Protein AF-A0A9D4QZI3-F1 (afdb_monomer)

Organism: Dreissena polymorpha (NCBI:txid45954)

Solvent-accessible surface area (backbone atoms only — not comparable to full-atom values): 10904 Å² total; per-residue (Å²): 125,71,76,65,59,60,60,56,63,58,60,79,73,51,54,74,69,58,50,53,52,51,54,58,55,54,61,66,62,68,76,76,74,80,87,72,91,72,80,87,65,91,73,74,74,70,73,82,73,73,69,79,79,72,73,67,69,56,73,71,65,58,46,63,62,65,71,62,73,46,74,68,56,55,48,51,50,48,73,78,26,96,41,71,40,51,30,47,46,54,50,48,51,69,64,43,49,77,38,70,38,96,83,40,56,27,60,51,34,29,66,55,65,61,62,99,78,70,26,43,46,51,53,70,64,61,53,49,55,54,49,54,59,47,26,76,80,36,63,72,47,64,41,65,68,50,25,48,68,35,43,47,46,38,50,36,60,70,22,43,77,72,77,76,71,73,96,76,86,87,84,90,77,89,134

Foldseek 3Di:
DVVVVVVVVVVVPDDPVRVVVVVVVVVVVVVPDDDDPDDDDPPPPPPPPPPPPPVDPPVVVLVVLLPPCDPVNLVVLVVVAPDLLSSLLSVLCNSCVVCVDPVNVLLLEACDQDDPVRRDHDDPVSVVSSQVSSCVSPVVCVDPVNCVVRNRVSSRVSSHDDDPPPPPPDDDDDD

Structure (mmCIF, N/CA/C/O backbone):
data_AF-A0A9D4QZI3-F1
#
_entry.id   AF-A0A9D4QZI3-F1
#
loop_
_atom_site.group_PDB
_atom_site.id
_atom_site.type_symbol
_atom_site.label_atom_id
_atom_site.label_alt_id
_atom_site.label_comp_id
_atom_site.label_asym_id
_atom_site.label_entity_id
_atom_site.label_seq_id
_atom_site.pdbx_PDB_ins_code
_atom_site.Cartn_x
_atom_site.Cartn_y
_atom_site.Cartn_z
_atom_site.occupancy
_atom_site.B_iso_or_equiv
_atom_site.auth_seq_id
_atom_site.auth_comp_id
_atom_site.auth_asym_id
_atom_site.auth_atom_id
_atom_site.pdbx_PDB_model_num
ATOM 1 N N . MET A 1 1 ? 72.470 22.052 -19.000 1.00 56.59 1 MET A N 1
ATOM 2 C CA . MET A 1 1 ? 72.562 21.920 -17.528 1.00 56.59 1 MET A CA 1
ATOM 3 C C . MET A 1 1 ? 72.412 23.243 -16.762 1.00 56.59 1 MET A C 1
ATOM 5 O O . MET A 1 1 ? 72.241 23.176 -15.559 1.00 56.59 1 MET A O 1
ATOM 9 N N . ALA A 1 2 ? 72.367 24.418 -17.411 1.00 57.06 2 ALA A N 1
ATOM 10 C CA . ALA A 1 2 ? 72.168 25.702 -16.716 1.00 57.06 2 ALA A CA 1
ATOM 11 C C . ALA A 1 2 ? 70.717 25.966 -16.242 1.00 57.06 2 ALA A C 1
ATOM 13 O O . ALA A 1 2 ? 70.509 26.650 -15.251 1.00 57.06 2 ALA A O 1
ATOM 14 N N . LEU A 1 3 ? 69.711 25.362 -16.887 1.00 50.69 3 LEU A N 1
ATOM 15 C CA . LEU A 1 3 ? 68.293 25.662 -16.624 1.00 50.69 3 LEU A CA 1
ATOM 16 C C . LEU A 1 3 ? 67.735 25.018 -15.336 1.00 50.69 3 LEU A C 1
ATOM 18 O O . LEU A 1 3 ? 66.716 25.455 -14.815 1.00 50.69 3 LEU A O 1
ATOM 22 N N . MET A 1 4 ? 68.396 23.983 -14.798 1.00 50.41 4 MET A N 1
ATOM 23 C CA . MET A 1 4 ? 67.965 23.340 -13.545 1.00 50.41 4 MET A CA 1
ATOM 24 C C . MET A 1 4 ? 68.558 23.986 -12.289 1.00 50.41 4 MET A C 1
ATOM 26 O O . MET A 1 4 ? 67.952 23.887 -11.224 1.00 50.41 4 MET A O 1
ATOM 30 N N . GLN A 1 5 ? 69.698 24.676 -12.399 1.00 52.78 5 GLN A N 1
ATOM 31 C CA . GLN A 1 5 ? 70.287 25.407 -11.269 1.00 52.78 5 GLN A CA 1
ATOM 32 C C . GLN A 1 5 ? 69.527 26.703 -10.956 1.00 52.78 5 GLN A C 1
ATOM 34 O O . GLN A 1 5 ? 69.422 27.081 -9.793 1.00 52.78 5 GLN A O 1
ATOM 39 N N . GLU A 1 6 ? 68.914 27.332 -11.959 1.00 51.72 6 GLU A N 1
ATOM 40 C CA . GLU A 1 6 ? 68.150 28.576 -11.794 1.00 51.72 6 GLU A CA 1
ATOM 41 C C . GLU A 1 6 ? 66.820 28.361 -11.038 1.00 51.72 6 GLU A C 1
ATOM 43 O O . GLU A 1 6 ? 66.402 29.190 -10.232 1.00 51.72 6 GLU A O 1
ATOM 48 N N . ILE A 1 7 ? 66.197 27.186 -11.203 1.00 55.12 7 ILE A N 1
ATOM 49 C CA . ILE A 1 7 ? 64.943 26.810 -10.521 1.00 55.12 7 ILE A CA 1
ATOM 50 C C . ILE A 1 7 ? 65.172 26.475 -9.037 1.00 55.12 7 ILE A C 1
ATOM 52 O O . ILE A 1 7 ? 64.268 26.653 -8.218 1.00 55.12 7 ILE A O 1
ATOM 56 N N . ALA A 1 8 ? 66.363 25.996 -8.668 1.00 57.00 8 ALA A N 1
ATOM 57 C CA . ALA A 1 8 ? 66.697 25.701 -7.275 1.00 57.00 8 ALA A CA 1
ATOM 58 C C . ALA A 1 8 ? 66.837 26.989 -6.444 1.00 57.00 8 ALA A C 1
ATOM 60 O O . ALA A 1 8 ? 66.307 27.061 -5.340 1.00 57.00 8 ALA A O 1
ATOM 61 N N . SER A 1 9 ? 67.433 28.038 -7.021 1.00 57.56 9 SER A N 1
ATOM 62 C CA . SER A 1 9 ? 67.650 29.325 -6.344 1.00 57.56 9 SER A CA 1
ATOM 63 C C . SER A 1 9 ? 66.365 30.117 -6.061 1.00 57.56 9 SER A C 1
ATOM 65 O O . SER A 1 9 ? 66.351 30.945 -5.154 1.00 57.56 9 SER A O 1
ATOM 67 N N . LEU A 1 10 ? 65.286 29.888 -6.815 1.00 55.59 10 LEU A N 1
ATOM 68 C CA . LEU A 1 10 ? 63.994 30.559 -6.612 1.00 55.59 10 LEU A CA 1
ATOM 69 C C . LEU A 1 10 ? 63.180 29.964 -5.453 1.00 55.59 10 LEU A C 1
ATOM 71 O O . LEU A 1 10 ? 62.336 30.656 -4.894 1.00 55.59 10 LEU A O 1
ATOM 75 N N . LYS A 1 11 ? 63.439 28.706 -5.070 1.00 58.38 11 LYS A N 1
ATOM 76 C CA . LYS A 1 11 ? 62.709 28.007 -3.994 1.00 58.38 11 LYS A CA 1
ATOM 77 C C . LYS A 1 11 ? 63.149 28.445 -2.599 1.00 58.38 11 LYS A C 1
ATOM 79 O O . LYS A 1 11 ? 62.320 28.484 -1.696 1.00 58.38 11 LYS A O 1
ATOM 84 N N . ASP A 1 12 ? 64.409 28.843 -2.452 1.00 60.44 12 ASP A N 1
ATOM 85 C CA . ASP A 1 12 ? 64.964 29.303 -1.174 1.00 60.44 12 ASP A CA 1
ATOM 86 C C . ASP A 1 12 ? 64.545 30.739 -0.812 1.00 60.44 12 ASP A C 1
ATOM 88 O O . ASP A 1 12 ? 64.693 31.157 0.334 1.00 60.44 12 ASP A O 1
ATOM 92 N N . LEU A 1 13 ? 63.969 31.493 -1.760 1.00 59.50 13 LEU A N 1
ATOM 93 C CA . LEU A 1 13 ? 63.471 32.857 -1.536 1.00 59.50 13 LEU A CA 1
ATOM 94 C C . LEU A 1 13 ? 61.965 32.924 -1.211 1.00 59.50 13 LEU A C 1
ATOM 96 O O . LEU A 1 13 ? 61.413 34.011 -1.026 1.00 59.50 13 LEU A O 1
ATOM 100 N N . MET A 1 14 ? 61.273 31.782 -1.168 1.00 67.94 14 MET A N 1
ATOM 101 C CA . MET A 1 14 ? 59.823 31.721 -0.975 1.00 67.94 14 MET A CA 1
ATOM 102 C C . MET A 1 14 ? 59.466 31.586 0.510 1.00 67.94 14 MET A C 1
ATOM 104 O O . MET A 1 14 ? 59.915 30.676 1.200 1.00 67.94 14 MET A O 1
ATOM 108 N N . SER A 1 15 ? 58.599 32.474 1.006 1.00 65.12 15 SER A N 1
ATOM 109 C CA . SER A 1 15 ? 58.040 32.383 2.363 1.00 65.12 15 SER A CA 1
ATOM 110 C C . SER A 1 15 ? 57.309 31.044 2.577 1.00 65.12 15 SER A C 1
ATOM 112 O O . SER A 1 15 ? 56.657 30.557 1.644 1.00 65.12 15 SER A O 1
ATOM 114 N N . PRO A 1 16 ? 57.329 30.463 3.796 1.00 66.12 16 PRO A N 1
ATOM 115 C CA . PRO A 1 16 ? 56.666 29.190 4.098 1.00 66.12 16 PRO A CA 1
ATOM 116 C C . PRO A 1 16 ? 55.170 29.168 3.737 1.00 66.12 16 PRO A C 1
ATOM 118 O O . PRO A 1 16 ? 54.633 28.115 3.396 1.00 66.12 16 PRO A O 1
ATOM 121 N N . ILE A 1 17 ? 54.506 30.331 3.722 1.00 61.91 17 ILE A N 1
ATOM 122 C CA . ILE A 1 17 ? 53.107 30.471 3.284 1.00 61.91 17 ILE A CA 1
ATOM 123 C C . ILE A 1 17 ? 52.974 30.262 1.767 1.00 61.91 17 ILE A C 1
ATOM 125 O O . ILE A 1 17 ? 52.085 29.547 1.307 1.00 61.91 17 ILE A O 1
ATOM 129 N N . VAL A 1 18 ? 53.890 30.829 0.981 1.00 66.50 18 VAL A N 1
ATOM 130 C 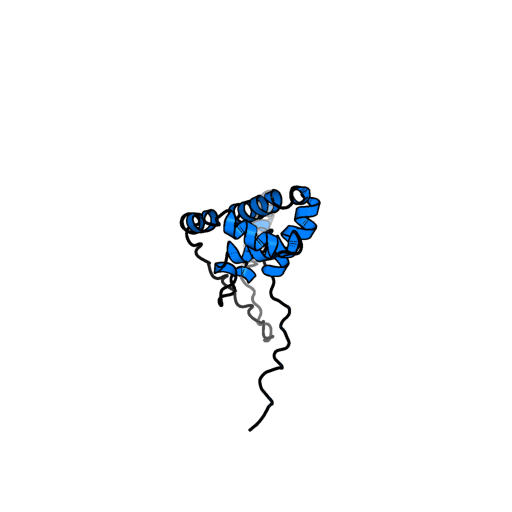CA . VAL A 1 18 ? 53.897 30.695 -0.483 1.00 66.50 18 VAL A CA 1
ATOM 131 C C . VAL A 1 18 ? 54.276 29.263 -0.888 1.00 66.50 18 VAL A C 1
ATOM 133 O O . VAL A 1 18 ? 53.721 28.721 -1.844 1.00 66.50 18 VAL A O 1
ATOM 136 N N . MET A 1 19 ? 55.135 28.598 -0.110 1.00 66.00 19 MET A N 1
ATOM 137 C CA . MET A 1 19 ? 55.508 27.200 -0.345 1.00 66.00 19 MET A CA 1
ATOM 138 C C . MET A 1 19 ? 54.359 26.215 -0.061 1.00 66.00 19 MET A C 1
ATOM 140 O O . MET A 1 19 ? 54.180 25.237 -0.790 1.00 66.00 19 MET A O 1
ATOM 144 N N . ALA A 1 20 ? 53.516 26.499 0.939 1.00 61.28 20 ALA A N 1
ATOM 145 C CA . ALA A 1 20 ? 52.306 25.718 1.202 1.00 61.28 20 ALA A CA 1
ATOM 146 C C . ALA A 1 20 ? 51.275 25.836 0.060 1.00 61.28 20 ALA A C 1
ATOM 148 O O . ALA A 1 20 ? 50.655 24.839 -0.315 1.00 61.28 20 ALA A O 1
ATOM 149 N N . MET A 1 21 ? 51.141 27.021 -0.548 1.00 60.56 21 MET A N 1
ATOM 150 C CA . MET A 1 21 ? 50.255 27.241 -1.702 1.00 60.56 21 MET A CA 1
ATOM 151 C C . MET A 1 21 ? 50.772 26.564 -2.983 1.00 60.56 21 MET A C 1
ATOM 153 O O . MET A 1 21 ? 49.991 25.964 -3.727 1.00 60.56 21 MET A O 1
ATOM 157 N N . TYR A 1 22 ? 52.087 26.592 -3.226 1.00 60.09 22 TYR A N 1
ATOM 158 C CA . TYR A 1 22 ? 52.698 25.896 -4.364 1.00 60.09 22 TYR A CA 1
ATOM 159 C C . TYR A 1 22 ? 52.489 24.372 -4.278 1.00 60.09 22 TYR A C 1
ATOM 161 O O . TYR A 1 22 ? 52.070 23.745 -5.253 1.00 60.09 22 TYR A O 1
ATOM 169 N N . ASN A 1 23 ? 52.660 23.782 -3.090 1.00 58.16 23 ASN A N 1
ATOM 170 C CA . ASN A 1 23 ? 52.469 22.342 -2.880 1.00 58.16 23 ASN A CA 1
ATOM 171 C C . ASN A 1 23 ? 50.994 21.901 -2.960 1.00 58.16 23 ASN A C 1
ATOM 173 O O . ASN A 1 23 ? 50.710 20.807 -3.452 1.00 58.16 23 ASN A O 1
ATOM 177 N N . GLN A 1 24 ? 50.038 22.746 -2.553 1.00 55.72 24 GLN A N 1
ATOM 178 C CA . GLN A 1 24 ? 48.605 22.459 -2.731 1.00 55.72 24 GLN A CA 1
ATOM 179 C C . GLN A 1 24 ? 48.196 22.456 -4.210 1.00 55.72 24 GLN A C 1
ATOM 181 O O . GLN A 1 24 ? 47.426 21.597 -4.638 1.00 55.72 24 GLN A O 1
ATOM 186 N N . THR A 1 25 ? 48.765 23.357 -5.014 1.00 53.56 25 THR A N 1
ATOM 187 C CA . THR A 1 25 ? 48.442 23.445 -6.446 1.00 53.56 25 THR A CA 1
ATOM 188 C C . THR A 1 25 ? 49.090 22.301 -7.240 1.00 53.56 25 THR A C 1
ATOM 190 O O . THR A 1 25 ? 48.434 21.684 -8.082 1.00 53.56 25 THR A O 1
ATOM 193 N N . ALA A 1 26 ? 50.334 21.932 -6.902 1.00 47.84 26 ALA A N 1
ATOM 194 C CA . ALA A 1 26 ? 51.055 20.813 -7.520 1.00 47.84 26 ALA A CA 1
ATOM 195 C C . ALA A 1 26 ? 50.439 19.434 -7.208 1.00 47.84 26 ALA A C 1
ATOM 197 O O . ALA A 1 26 ? 50.527 18.520 -8.029 1.00 47.84 26 ALA A O 1
ATOM 198 N N . THR A 1 27 ? 49.749 19.291 -6.070 1.00 45.75 27 THR A N 1
ATOM 199 C CA . THR A 1 27 ? 49.036 18.050 -5.714 1.00 45.75 27 THR A CA 1
ATOM 200 C C . THR A 1 27 ? 47.800 17.820 -6.599 1.00 45.75 27 THR A C 1
ATOM 202 O O . THR A 1 27 ? 47.443 16.672 -6.854 1.00 45.75 27 THR A O 1
ATOM 205 N N . SER A 1 28 ? 47.181 18.877 -7.145 1.00 49.72 28 SER A N 1
ATOM 206 C CA . SER A 1 28 ? 46.005 18.730 -8.025 1.00 49.72 28 SER A CA 1
ATOM 207 C C . SER A 1 28 ? 46.348 18.514 -9.506 1.00 49.72 28 SER A C 1
ATOM 209 O O . SER A 1 28 ? 45.538 17.961 -10.246 1.00 49.72 28 SER A O 1
ATOM 211 N N . ALA A 1 29 ? 47.558 18.884 -9.943 1.00 44.00 29 ALA A N 1
ATOM 212 C CA . ALA A 1 29 ? 47.979 18.724 -11.338 1.00 44.00 29 ALA A CA 1
ATOM 213 C C . ALA A 1 29 ? 48.562 17.329 -11.644 1.00 44.00 29 ALA A C 1
ATOM 215 O O . ALA A 1 29 ? 48.440 16.846 -12.767 1.00 44.00 29 ALA A O 1
ATOM 216 N N . ALA A 1 30 ? 49.141 16.637 -10.654 1.00 43.16 30 ALA A N 1
ATOM 217 C CA . ALA A 1 30 ? 49.726 15.303 -10.845 1.00 43.16 30 ALA A CA 1
ATOM 218 C C . ALA A 1 30 ? 48.700 14.148 -10.853 1.00 43.16 30 ALA A C 1
ATOM 220 O O . ALA A 1 30 ? 49.072 13.004 -11.106 1.00 43.16 30 ALA A O 1
ATOM 221 N N . GLN A 1 31 ? 47.410 14.414 -10.613 1.00 47.03 31 GLN A N 1
ATOM 222 C CA . GLN A 1 31 ? 46.362 13.380 -10.632 1.00 47.03 31 GLN A CA 1
ATOM 223 C C . GLN A 1 31 ? 45.623 13.247 -11.973 1.00 47.03 31 GLN A C 1
ATOM 225 O O . GLN A 1 31 ? 44.736 12.404 -12.085 1.00 47.03 31 GLN A O 1
ATOM 230 N N . LEU A 1 32 ? 45.994 14.014 -13.007 1.00 48.81 32 LEU A N 1
ATOM 231 C CA . LEU A 1 32 ? 45.351 13.928 -14.327 1.00 48.81 32 LEU A CA 1
ATOM 232 C C . LEU A 1 32 ? 46.172 13.226 -15.421 1.00 48.81 32 LEU A C 1
ATOM 234 O O . LEU A 1 32 ? 45.648 13.032 -16.514 1.00 48.81 32 LEU A O 1
ATOM 238 N N . THR A 1 33 ? 47.400 12.761 -15.166 1.00 48.34 33 THR A N 1
ATOM 239 C CA . THR A 1 33 ? 48.202 12.084 -16.207 1.00 48.34 33 THR A CA 1
ATOM 240 C C . THR A 1 33 ? 49.127 10.998 -15.645 1.00 48.34 33 THR A C 1
ATOM 242 O O . THR A 1 33 ? 50.313 11.238 -15.446 1.00 48.34 33 THR A O 1
ATOM 245 N N . ALA A 1 34 ? 48.603 9.791 -15.411 1.00 38.50 34 ALA A N 1
ATOM 246 C CA . ALA A 1 34 ? 49.389 8.548 -15.355 1.00 38.50 34 ALA A CA 1
ATOM 247 C C . ALA A 1 34 ? 48.460 7.321 -15.418 1.00 38.50 34 ALA A C 1
ATOM 249 O O . ALA A 1 34 ? 48.350 6.544 -14.473 1.00 38.50 34 ALA A O 1
ATOM 250 N N . ALA A 1 35 ? 47.772 7.138 -16.546 1.00 39.03 35 ALA A N 1
ATOM 251 C CA . ALA A 1 35 ? 47.287 5.813 -16.910 1.00 39.03 35 ALA A CA 1
ATOM 252 C C . ALA A 1 35 ? 48.502 4.981 -17.358 1.00 39.03 35 ALA A C 1
ATOM 254 O O . ALA A 1 35 ? 49.045 5.198 -18.440 1.00 39.03 35 ALA A O 1
ATOM 255 N N . GLN A 1 36 ? 48.961 4.066 -16.503 1.00 37.94 36 GLN A N 1
ATOM 256 C CA . GLN A 1 36 ? 49.864 2.986 -16.905 1.00 37.94 36 GLN A CA 1
ATOM 257 C C . GLN A 1 36 ? 49.078 1.920 -17.699 1.00 37.94 36 GLN A C 1
ATOM 259 O O . GLN A 1 36 ? 47.896 1.705 -17.413 1.00 37.94 36 GLN A O 1
ATOM 264 N N . PRO A 1 37 ? 49.703 1.221 -18.669 1.00 46.44 37 PRO A N 1
ATOM 265 C CA . PRO A 1 37 ? 49.079 0.109 -19.373 1.00 46.44 37 PRO A CA 1
ATOM 266 C C . PRO A 1 37 ? 49.079 -1.125 -18.464 1.00 46.44 37 PRO A C 1
ATOM 268 O O . PRO A 1 37 ? 50.016 -1.921 -18.458 1.00 46.44 37 PRO A O 1
ATOM 271 N N . THR A 1 38 ? 48.024 -1.283 -17.670 1.00 37.88 38 THR A N 1
ATOM 272 C CA . THR A 1 38 ? 47.774 -2.532 -16.948 1.00 37.88 38 THR A CA 1
ATOM 273 C C . THR A 1 38 ? 47.145 -3.531 -17.911 1.00 37.88 38 THR A C 1
ATOM 275 O O . THR A 1 38 ? 46.083 -3.288 -18.481 1.00 37.88 38 THR A O 1
ATOM 278 N N . VAL A 1 39 ? 47.846 -4.650 -18.091 1.00 43.88 39 VAL A N 1
ATOM 279 C CA . VAL A 1 39 ? 47.421 -5.871 -18.782 1.00 43.88 39 VAL A CA 1
ATOM 280 C C . VAL A 1 39 ? 45.935 -6.150 -18.545 1.00 43.88 39 VAL A C 1
ATOM 282 O O . VAL A 1 39 ? 45.467 -6.151 -17.407 1.00 43.88 39 VAL A O 1
ATOM 285 N N . ALA A 1 40 ? 45.211 -6.372 -19.643 1.00 46.91 40 ALA A N 1
ATOM 286 C CA . ALA A 1 40 ? 43.771 -6.560 -19.693 1.00 46.91 40 ALA A CA 1
ATOM 287 C C . ALA A 1 40 ? 43.279 -7.621 -18.696 1.00 46.91 40 ALA A C 1
ATOM 289 O O . ALA A 1 40 ? 43.318 -8.821 -18.957 1.00 46.91 40 ALA A O 1
ATOM 290 N N . GLN A 1 41 ? 42.736 -7.162 -17.573 1.00 39.16 41 GLN A N 1
ATOM 291 C CA . GLN A 1 41 ? 41.613 -7.849 -16.957 1.00 39.16 41 GLN A CA 1
ATOM 292 C C . GLN A 1 41 ? 40.350 -7.330 -17.650 1.00 39.16 41 GLN A C 1
ATOM 294 O O . GLN A 1 41 ? 40.265 -6.125 -17.904 1.00 39.16 41 GLN A O 1
ATOM 299 N N . PRO A 1 42 ? 39.369 -8.186 -17.983 1.00 39.56 42 PRO A N 1
ATOM 300 C CA . PRO A 1 42 ? 38.078 -7.725 -18.463 1.00 39.56 42 PRO A CA 1
ATOM 301 C C . PRO A 1 42 ? 37.389 -6.984 -17.313 1.00 39.56 42 PRO A C 1
ATOM 303 O O . PRO A 1 42 ? 36.631 -7.556 -16.531 1.00 39.56 42 PRO A O 1
ATOM 306 N N . THR A 1 43 ? 37.696 -5.693 -17.185 1.00 38.62 43 THR A N 1
ATOM 307 C CA . THR A 1 43 ? 36.965 -4.750 -16.353 1.00 38.62 43 THR A CA 1
ATOM 308 C C . THR A 1 43 ? 35.573 -4.714 -16.935 1.00 38.62 43 THR A C 1
ATOM 310 O O . THR A 1 43 ? 35.324 -4.101 -17.972 1.00 38.62 43 THR A O 1
ATOM 313 N N . HIS A 1 44 ? 34.684 -5.461 -16.293 1.00 44.12 44 HIS A N 1
ATOM 314 C CA . HIS A 1 44 ? 33.272 -5.497 -16.592 1.00 44.12 44 HIS A CA 1
ATOM 315 C C . HIS A 1 44 ? 32.770 -4.062 -16.435 1.00 44.12 44 HIS A C 1
ATOM 317 O O . HIS A 1 44 ? 32.499 -3.613 -15.320 1.00 44.12 44 HIS A O 1
ATOM 323 N N . ALA A 1 45 ? 32.728 -3.316 -17.544 1.00 47.44 45 ALA A N 1
ATOM 324 C CA . ALA A 1 45 ? 32.067 -2.032 -17.619 1.00 47.44 45 ALA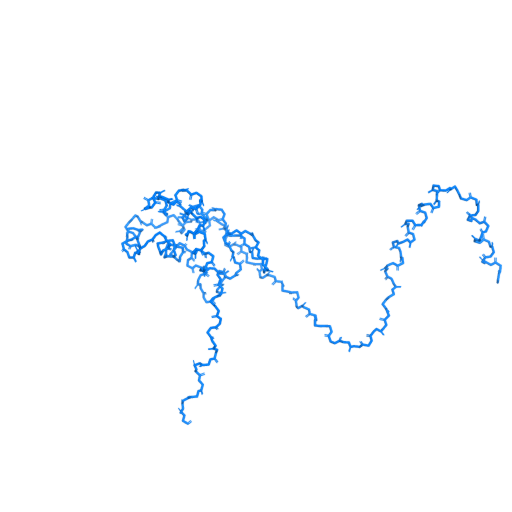 A CA 1
ATOM 325 C C . ALA A 1 45 ? 30.659 -2.293 -17.098 1.00 47.44 45 ALA A C 1
ATOM 327 O O . ALA A 1 45 ? 29.868 -2.992 -17.734 1.00 47.44 45 ALA A O 1
ATOM 328 N N . GLN A 1 46 ? 30.388 -1.857 -15.868 1.00 39.72 46 GLN A N 1
ATOM 329 C CA . GLN A 1 46 ? 29.037 -1.912 -15.355 1.00 39.72 46 GLN A CA 1
ATOM 330 C C . GLN A 1 46 ? 28.260 -1.013 -16.307 1.00 39.72 46 GLN A C 1
ATOM 332 O O . GLN A 1 46 ? 28.624 0.164 -16.424 1.00 39.72 46 GLN A O 1
ATOM 337 N N . PRO A 1 47 ? 27.275 -1.545 -17.050 1.00 39.00 47 PRO A N 1
ATOM 338 C CA . PRO A 1 47 ? 26.454 -0.692 -17.877 1.00 39.00 47 PRO A CA 1
ATOM 339 C C . PRO A 1 47 ? 25.933 0.395 -16.947 1.00 39.00 47 PRO A C 1
ATOM 341 O O . PRO A 1 47 ? 25.401 0.095 -15.872 1.00 39.00 47 PRO A O 1
ATOM 344 N N . ILE A 1 48 ? 26.155 1.657 -17.319 1.00 38.16 48 ILE A N 1
ATOM 345 C CA . ILE A 1 48 ? 25.437 2.761 -16.704 1.00 38.16 48 ILE A CA 1
ATOM 346 C C . ILE A 1 48 ? 23.977 2.426 -16.982 1.00 38.16 48 ILE A C 1
ATOM 348 O O . ILE A 1 48 ? 23.477 2.641 -18.083 1.00 38.16 48 ILE A O 1
ATOM 352 N N . TYR A 1 49 ? 23.315 1.804 -16.006 1.00 37.53 49 TYR A N 1
ATOM 353 C CA . TYR A 1 49 ? 21.876 1.671 -16.001 1.00 37.53 49 TYR A CA 1
ATOM 354 C C . TYR A 1 49 ? 21.378 3.099 -15.849 1.00 37.53 49 TYR A C 1
ATOM 356 O O . TYR A 1 49 ? 21.206 3.607 -14.740 1.00 37.53 49 TYR A O 1
ATOM 364 N N . VAL A 1 50 ? 21.216 3.767 -16.990 1.00 39.88 50 VAL A N 1
ATOM 365 C CA . VAL A 1 50 ? 20.296 4.877 -17.129 1.00 39.88 50 VAL A CA 1
ATOM 366 C C . VAL A 1 50 ? 18.979 4.334 -16.605 1.00 39.88 50 VAL A C 1
ATOM 368 O O . VAL A 1 50 ? 18.328 3.501 -17.235 1.00 39.88 50 VAL A O 1
ATOM 371 N N . GLN A 1 51 ? 18.664 4.691 -15.358 1.00 44.50 51 GLN A N 1
ATOM 372 C CA . GLN A 1 51 ? 17.350 4.423 -14.803 1.00 44.50 51 GLN A CA 1
ATOM 373 C C . GLN A 1 51 ? 16.387 4.988 -15.840 1.00 44.50 51 GLN A C 1
ATOM 375 O O . GLN A 1 51 ? 16.560 6.162 -16.189 1.00 44.50 51 GLN A O 1
ATOM 380 N N . PRO A 1 52 ? 15.461 4.186 -16.397 1.00 40.62 52 PRO A N 1
ATOM 381 C CA . PRO A 1 52 ? 14.472 4.730 -17.301 1.00 40.62 52 PRO A CA 1
ATOM 382 C C . PRO A 1 52 ? 13.866 5.910 -16.560 1.00 40.62 52 PRO A C 1
ATOM 384 O O . PRO A 1 52 ? 13.357 5.753 -15.446 1.00 40.62 52 PRO A O 1
ATOM 387 N N . THR A 1 53 ? 14.029 7.105 -17.118 1.00 41.78 53 THR A N 1
ATOM 388 C CA . THR A 1 53 ? 13.344 8.289 -16.639 1.00 41.78 53 THR A CA 1
ATOM 389 C C . THR A 1 53 ? 11.884 7.997 -16.905 1.00 41.78 53 THR A C 1
ATOM 391 O O . THR A 1 53 ? 11.358 8.281 -17.975 1.00 41.78 53 THR A O 1
ATOM 394 N N . TYR A 1 54 ? 11.240 7.324 -15.948 1.00 47.56 54 TYR A N 1
ATOM 395 C CA . TYR A 1 54 ? 9.801 7.234 -15.884 1.00 47.56 54 TYR A CA 1
ATOM 396 C C . TYR A 1 54 ? 9.365 8.682 -15.806 1.00 47.56 54 TYR A C 1
ATOM 398 O O . TYR A 1 54 ? 9.443 9.291 -14.740 1.00 47.56 54 TYR A O 1
ATOM 406 N N . THR A 1 55 ? 9.027 9.260 -16.958 1.00 45.28 55 THR A N 1
ATOM 407 C CA . THR A 1 55 ? 8.370 10.548 -17.024 1.00 45.28 55 THR A CA 1
ATOM 408 C C . THR A 1 55 ? 7.109 10.309 -16.219 1.00 45.28 55 THR A C 1
ATOM 410 O O . THR A 1 55 ? 6.288 9.482 -16.633 1.00 45.28 55 THR A O 1
ATOM 413 N N . PRO A 1 56 ? 6.989 10.878 -15.007 1.00 50.53 56 PRO A N 1
ATOM 414 C CA . PRO A 1 56 ? 5.783 10.677 -14.246 1.00 50.53 56 PRO A CA 1
ATOM 415 C C . PRO A 1 56 ? 4.669 11.173 -15.154 1.00 50.53 56 PRO A C 1
ATOM 417 O O . PRO A 1 56 ? 4.722 12.325 -15.583 1.00 50.53 56 PRO A O 1
ATOM 420 N N . CYS A 1 57 ? 3.695 10.313 -15.478 1.00 46.16 57 CYS A N 1
ATOM 421 C CA . CYS A 1 57 ? 2.382 10.814 -15.872 1.00 46.16 57 CYS A CA 1
ATOM 422 C C . CYS A 1 57 ? 2.092 11.950 -14.886 1.00 46.16 57 CYS A C 1
ATOM 424 O O . CYS A 1 57 ? 2.238 11.703 -13.674 1.00 46.16 57 CYS A O 1
ATOM 426 N N . PRO A 1 58 ? 1.882 13.188 -15.378 1.00 50.44 58 PRO A N 1
ATOM 427 C CA . PRO A 1 58 ? 1.864 14.359 -14.525 1.00 50.44 58 PRO A CA 1
ATOM 428 C C . PRO A 1 58 ? 0.939 14.037 -13.366 1.00 50.44 58 PRO A C 1
ATOM 430 O O . PRO A 1 58 ? -0.174 13.543 -13.559 1.00 50.44 58 PRO A O 1
ATOM 433 N N . GLU A 1 59 ? 1.462 14.176 -12.144 1.00 50.53 59 GLU A N 1
ATOM 434 C CA . GLU A 1 59 ? 0.865 13.591 -10.939 1.00 50.53 59 GLU A CA 1
ATOM 435 C C . GLU A 1 59 ? -0.587 14.060 -10.728 1.00 50.53 59 GLU A C 1
ATOM 437 O O . GLU A 1 59 ? -1.263 13.471 -9.888 1.00 50.53 59 GLU A O 1
ATOM 442 N N . SER A 1 60 ? -1.019 15.085 -11.490 1.00 45.28 60 SER A N 1
ATOM 443 C CA . SER A 1 60 ? -2.346 15.670 -11.726 1.00 45.28 60 SER A CA 1
ATOM 444 C C . SER A 1 60 ? -3.367 14.787 -12.465 1.00 45.28 60 SER A C 1
ATOM 446 O O . SER A 1 60 ? -4.520 14.757 -12.045 1.00 45.28 60 SER A O 1
ATOM 448 N N . GLU A 1 61 ? -2.992 14.030 -13.497 1.00 45.97 61 GLU A N 1
ATOM 449 C CA . GLU A 1 61 ? -3.932 13.147 -14.219 1.00 45.97 61 GLU A CA 1
ATOM 450 C C . GLU A 1 61 ? -4.161 11.837 -13.467 1.00 45.97 61 GLU A C 1
ATOM 452 O O . GLU A 1 61 ? -5.284 11.347 -13.349 1.00 45.97 61 GLU A O 1
ATOM 457 N N . ALA A 1 62 ? -3.110 11.325 -12.828 1.00 47.25 62 ALA A N 1
ATOM 458 C CA . ALA A 1 62 ? -3.221 10.157 -11.969 1.00 47.25 62 ALA A CA 1
ATOM 459 C C . ALA A 1 62 ? -4.150 10.414 -10.753 1.00 47.25 62 ALA A C 1
ATOM 461 O O . ALA A 1 62 ? -4.803 9.491 -10.268 1.00 47.25 62 ALA A O 1
ATOM 462 N N . ILE A 1 63 ? -4.281 11.675 -10.298 1.00 50.12 63 ILE A N 1
ATOM 463 C CA . ILE A 1 63 ? -5.190 12.098 -9.204 1.00 50.12 63 ILE A CA 1
ATOM 464 C C . ILE A 1 63 ? -6.632 11.713 -9.471 1.00 50.12 63 ILE A C 1
ATOM 466 O O . ILE A 1 63 ? -7.310 11.276 -8.541 1.00 50.12 63 ILE A O 1
ATOM 470 N N . ALA A 1 64 ? -7.085 11.896 -10.713 1.00 48.44 64 ALA A N 1
ATOM 471 C CA . ALA A 1 64 ? -8.468 11.654 -11.087 1.00 48.44 64 ALA A CA 1
ATOM 472 C C . ALA A 1 64 ? -8.833 10.179 -10.876 1.00 48.44 64 ALA A C 1
ATOM 474 O O . ALA A 1 64 ? -9.907 9.882 -10.368 1.00 48.44 64 ALA A O 1
ATOM 475 N N . TYR A 1 65 ? -7.903 9.254 -11.135 1.00 51.47 65 TYR A N 1
ATOM 476 C CA . TYR A 1 65 ? -8.133 7.821 -10.943 1.00 51.47 65 TYR A CA 1
ATOM 477 C C . TYR A 1 65 ? -8.108 7.395 -9.462 1.00 51.47 65 TYR A C 1
ATOM 479 O O . TYR A 1 65 ? -8.895 6.552 -9.032 1.00 51.47 65 TYR A O 1
ATOM 487 N N . TYR A 1 66 ? -7.253 8.014 -8.638 1.00 54.22 66 TYR A N 1
ATOM 488 C CA . TYR A 1 66 ? -7.104 7.662 -7.215 1.00 54.22 66 TYR A CA 1
ATOM 489 C C . TYR A 1 66 ? -8.281 8.093 -6.326 1.00 54.22 66 TYR A C 1
ATOM 491 O O . TYR A 1 66 ? -8.391 7.624 -5.190 1.00 54.22 66 TYR A O 1
ATOM 499 N N . ALA A 1 67 ? -9.139 8.984 -6.827 1.00 54.19 67 ALA A N 1
ATOM 500 C CA . ALA A 1 67 ? -10.333 9.482 -6.148 1.00 54.19 67 ALA A CA 1
ATOM 501 C C . ALA A 1 67 ? -11.620 8.705 -6.494 1.00 54.19 67 ALA A C 1
ATOM 503 O O . ALA A 1 67 ? -12.660 8.990 -5.908 1.00 54.19 67 ALA A O 1
ATOM 504 N N . LEU A 1 68 ? -11.565 7.729 -7.410 1.00 65.38 68 LEU A N 1
ATOM 505 C CA . LEU A 1 68 ? -12.762 7.111 -7.999 1.00 65.38 68 LEU A CA 1
ATOM 506 C C . LEU A 1 68 ? -13.183 5.767 -7.397 1.00 65.38 68 LEU A C 1
ATOM 508 O O . LEU A 1 68 ? -14.178 5.208 -7.850 1.00 65.38 68 LEU A O 1
ATOM 512 N N . LEU A 1 69 ? -12.479 5.230 -6.392 1.00 80.06 69 LEU A N 1
ATOM 513 C CA . LEU A 1 69 ? -13.003 4.047 -5.707 1.00 80.06 69 LEU A CA 1
ATOM 514 C C . LEU A 1 69 ? -14.262 4.425 -4.936 1.00 80.06 69 LEU A C 1
ATOM 516 O O . LEU A 1 69 ? -14.193 5.129 -3.925 1.00 80.06 69 LEU A O 1
ATOM 520 N N . SER A 1 70 ? -15.398 3.926 -5.410 1.00 84.69 70 SER A N 1
ATOM 521 C CA . SER A 1 70 ? -16.665 4.082 -4.712 1.00 84.69 70 SER A CA 1
ATOM 522 C C . SER A 1 70 ? -16.617 3.349 -3.372 1.00 84.69 70 SER A C 1
ATOM 524 O O . SER A 1 70 ? -15.953 2.317 -3.221 1.00 84.69 70 SER A O 1
ATOM 526 N N . ASP A 1 71 ? -17.380 3.828 -2.391 1.00 85.19 71 ASP A N 1
ATOM 527 C CA . ASP A 1 71 ? -17.484 3.150 -1.094 1.00 85.19 71 ASP A CA 1
ATOM 528 C C . ASP A 1 71 ? -17.944 1.688 -1.241 1.00 85.19 71 ASP A C 1
ATOM 530 O O . ASP A 1 71 ? -17.551 0.831 -0.447 1.00 85.19 71 ASP A O 1
ATOM 534 N N . SER A 1 72 ? -18.736 1.383 -2.276 1.00 88.94 72 SER A N 1
ATOM 535 C CA . SER A 1 72 ? -19.173 0.020 -2.592 1.00 88.94 72 SER A CA 1
ATOM 536 C C . SER A 1 72 ? -17.999 -0.896 -2.961 1.00 88.94 72 SER A C 1
ATOM 538 O O . SER A 1 72 ? -17.858 -1.981 -2.396 1.00 88.94 72 SER A O 1
ATOM 540 N N . GLU A 1 73 ? -17.086 -0.436 -3.819 1.00 90.38 73 GLU A N 1
ATOM 541 C CA . GLU A 1 73 ? -15.911 -1.202 -4.233 1.00 90.38 73 GLU A CA 1
ATOM 542 C C . GLU A 1 73 ? -14.953 -1.428 -3.070 1.00 90.38 73 GLU A C 1
ATOM 544 O O . GLU A 1 73 ? -14.451 -2.537 -2.877 1.00 90.38 73 GLU A O 1
ATOM 549 N N . VAL A 1 74 ? -14.730 -0.401 -2.247 1.00 91.25 74 VAL A N 1
ATOM 550 C CA . VAL A 1 74 ? -13.871 -0.529 -1.066 1.00 91.25 74 VAL A CA 1
ATOM 551 C C . VAL A 1 74 ? -14.451 -1.556 -0.089 1.00 91.25 74 VAL A C 1
ATOM 553 O O . VAL A 1 74 ? -13.706 -2.387 0.442 1.00 91.25 74 VAL A O 1
ATOM 556 N N . ARG A 1 75 ? -15.778 -1.567 0.107 1.00 92.50 75 ARG A N 1
ATOM 557 C CA . ARG A 1 75 ? -16.466 -2.581 0.923 1.00 92.50 75 ARG A CA 1
ATOM 558 C C . ARG A 1 75 ? -16.318 -3.985 0.339 1.00 92.50 75 ARG A C 1
ATOM 560 O O . ARG A 1 75 ? -15.997 -4.897 1.099 1.00 92.50 75 ARG A O 1
ATOM 567 N N . MET A 1 76 ? -16.462 -4.164 -0.975 1.00 94.81 76 MET A N 1
ATOM 568 C CA . MET A 1 76 ? -16.245 -5.468 -1.622 1.00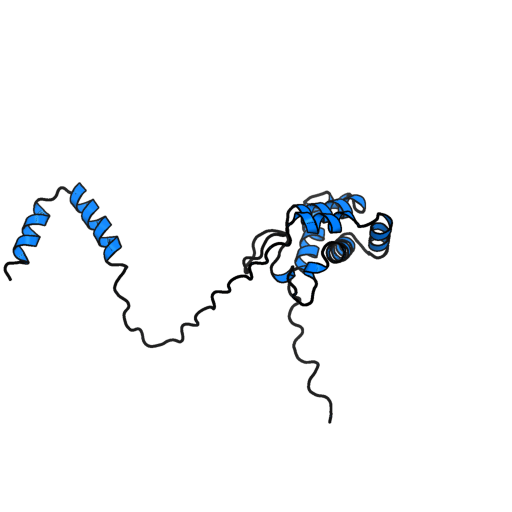 94.81 76 MET A CA 1
ATOM 569 C C . MET A 1 76 ? -14.810 -5.970 -1.416 1.00 94.81 76 MET A C 1
ATOM 571 O O . MET A 1 76 ? -14.588 -7.117 -1.025 1.00 94.81 76 MET A O 1
ATOM 575 N N . ILE A 1 77 ? -13.814 -5.094 -1.586 1.00 95.12 77 ILE A N 1
ATOM 576 C CA . ILE A 1 77 ? -12.410 -5.438 -1.325 1.00 95.12 77 ILE A CA 1
ATOM 577 C C . ILE A 1 77 ? -12.220 -5.819 0.148 1.00 95.12 77 ILE A C 1
ATOM 579 O O . ILE A 1 77 ? -11.506 -6.780 0.447 1.00 95.12 77 ILE A O 1
ATOM 583 N N . ARG A 1 78 ? -12.863 -5.096 1.075 1.00 94.75 78 ARG A N 1
ATOM 584 C CA . ARG A 1 78 ? -12.799 -5.369 2.516 1.00 94.75 78 ARG A CA 1
ATOM 585 C C . ARG A 1 78 ? -13.389 -6.728 2.873 1.00 94.75 78 ARG A C 1
ATOM 587 O O . ARG A 1 78 ? -12.758 -7.445 3.646 1.00 94.75 78 ARG A O 1
ATOM 594 N N . GLN A 1 79 ? -14.548 -7.071 2.317 1.00 95.12 79 GLN A N 1
ATOM 595 C CA . GLN A 1 79 ? -15.226 -8.353 2.533 1.00 95.12 79 GLN A CA 1
ATOM 596 C C . GLN A 1 79 ? -14.397 -9.525 2.004 1.00 95.12 79 GLN A C 1
ATOM 598 O O . GLN A 1 79 ? -14.282 -10.550 2.665 1.00 95.12 79 GLN A O 1
ATOM 603 N N . ALA A 1 80 ? -13.729 -9.345 0.865 1.00 94.88 80 ALA A N 1
ATOM 604 C CA . ALA A 1 80 ? -12.855 -10.364 0.292 1.00 94.88 80 ALA A CA 1
ATOM 605 C C . ALA A 1 80 ? -11.472 -10.467 0.978 1.00 94.88 80 ALA A C 1
ATOM 607 O O . ALA A 1 80 ? -10.614 -11.229 0.530 1.00 94.88 80 ALA A O 1
ATOM 608 N N . SER A 1 81 ? -11.210 -9.681 2.029 1.00 96.38 81 SER A N 1
ATOM 609 C CA . SER A 1 81 ? -9.904 -9.604 2.690 1.00 96.38 81 SER A CA 1
ATOM 610 C C . SER A 1 81 ? -9.917 -10.208 4.092 1.00 96.38 81 SER A C 1
ATOM 612 O O . SER A 1 81 ? -10.594 -9.706 4.984 1.00 96.38 81 SER A O 1
ATOM 614 N N . HIS A 1 82 ? -9.046 -11.192 4.333 1.00 93.00 82 HIS A N 1
ATOM 615 C CA . HIS A 1 82 ? -8.911 -11.868 5.635 1.00 93.00 82 HIS A CA 1
ATOM 616 C C . HIS A 1 82 ? -8.264 -11.021 6.749 1.00 93.00 82 HIS A C 1
ATOM 618 O O . HIS A 1 82 ? -8.227 -11.438 7.900 1.00 93.00 82 HIS A O 1
ATOM 624 N N . GLY A 1 83 ? -7.728 -9.839 6.435 1.00 94.38 83 GLY A N 1
ATOM 625 C CA . GLY A 1 83 ? -7.062 -8.980 7.417 1.00 94.38 83 GLY A CA 1
ATOM 626 C C . GLY A 1 83 ? -6.490 -7.697 6.808 1.00 94.38 83 GLY A C 1
ATOM 627 O O . GLY A 1 83 ? -6.554 -7.523 5.584 1.00 94.38 83 GLY A O 1
ATOM 628 N N . PRO A 1 84 ? -5.914 -6.800 7.630 1.00 95.62 84 PRO A N 1
ATOM 629 C CA . PRO A 1 84 ? -5.452 -5.483 7.186 1.00 95.62 84 PRO A CA 1
ATOM 630 C C . PRO A 1 84 ? -4.315 -5.581 6.167 1.00 95.62 84 PRO A C 1
ATOM 632 O O . PRO A 1 84 ? -4.318 -4.846 5.178 1.00 95.62 84 PRO A O 1
ATOM 635 N N . GLY A 1 85 ? -3.398 -6.542 6.316 1.00 94.62 85 GLY A N 1
ATOM 636 C CA . GLY A 1 85 ? -2.387 -6.820 5.299 1.00 94.62 85 GLY A CA 1
ATOM 637 C C . GLY A 1 85 ? -2.985 -7.257 3.951 1.00 94.62 85 GLY A C 1
ATOM 638 O O . GLY A 1 85 ? -2.616 -6.715 2.913 1.00 94.62 85 GLY A O 1
ATOM 639 N N . ASN A 1 86 ? -3.922 -8.216 3.922 1.00 96.12 86 ASN A N 1
ATOM 640 C CA . ASN A 1 86 ? -4.536 -8.661 2.657 1.00 96.12 86 ASN A CA 1
ATOM 641 C C . ASN A 1 86 ? -5.339 -7.533 1.992 1.00 96.12 86 ASN A C 1
ATOM 643 O O . ASN A 1 86 ? -5.203 -7.312 0.788 1.00 96.12 86 ASN A O 1
ATOM 647 N N . PHE A 1 87 ? -6.075 -6.768 2.800 1.00 97.31 87 PHE A N 1
ATOM 648 C CA . PHE A 1 87 ? -6.810 -5.593 2.348 1.00 97.31 87 PHE A CA 1
ATOM 649 C C . PHE A 1 87 ? -5.883 -4.545 1.733 1.00 97.31 87 PHE A C 1
ATOM 651 O O . PHE A 1 87 ? -6.115 -4.109 0.609 1.00 97.31 87 PHE A O 1
ATOM 658 N N . THR A 1 88 ? -4.779 -4.217 2.410 1.00 96.62 88 THR A N 1
ATOM 659 C CA . THR A 1 88 ? -3.762 -3.284 1.903 1.00 96.62 88 THR A CA 1
ATOM 660 C C . THR A 1 88 ? -3.221 -3.743 0.550 1.00 96.62 88 THR A C 1
ATOM 662 O O . THR A 1 88 ? -3.076 -2.934 -0.367 1.00 96.62 88 THR A O 1
ATOM 665 N N . ALA A 1 89 ? -2.958 -5.043 0.389 1.00 95.19 89 ALA A N 1
ATOM 666 C CA . ALA A 1 89 ? -2.440 -5.582 -0.862 1.00 95.19 89 ALA A CA 1
ATOM 667 C C . ALA A 1 89 ? -3.438 -5.454 -2.023 1.00 95.19 89 ALA A C 1
ATOM 669 O O . ALA A 1 89 ? -3.074 -4.968 -3.095 1.00 95.19 89 ALA A O 1
ATOM 670 N N . ARG A 1 90 ? -4.691 -5.876 -1.808 1.00 95.56 90 ARG A N 1
ATOM 671 C CA . ARG A 1 90 ? -5.754 -5.791 -2.822 1.00 95.56 90 ARG A CA 1
ATOM 672 C C . ARG A 1 90 ? -6.044 -4.340 -3.194 1.00 95.56 90 ARG A C 1
ATOM 674 O O . ARG A 1 90 ? -6.093 -4.011 -4.376 1.00 95.56 90 ARG A O 1
ATOM 681 N N . LEU A 1 91 ? -6.142 -3.470 -2.192 1.00 94.69 91 LEU A N 1
ATOM 682 C CA . LEU A 1 91 ? -6.359 -2.042 -2.383 1.00 94.69 91 LEU A CA 1
ATOM 683 C C . LEU A 1 91 ? -5.221 -1.397 -3.186 1.00 94.69 91 LEU A C 1
ATOM 685 O O . LEU A 1 91 ? -5.487 -0.642 -4.111 1.00 94.69 91 LEU A O 1
ATOM 689 N N . THR A 1 92 ? -3.960 -1.725 -2.886 1.00 93.56 92 THR A N 1
ATOM 690 C CA . THR A 1 92 ? -2.798 -1.171 -3.607 1.00 93.56 92 THR A CA 1
ATOM 691 C C . THR A 1 92 ? -2.822 -1.549 -5.087 1.00 93.56 92 THR A C 1
ATOM 693 O O . THR A 1 92 ? -2.596 -0.692 -5.935 1.00 93.56 92 THR A O 1
ATOM 696 N N . LYS A 1 93 ? -3.137 -2.808 -5.417 1.00 91.94 93 LYS A N 1
ATOM 697 C CA . LYS A 1 93 ? -3.267 -3.252 -6.815 1.00 91.94 93 LYS A CA 1
ATOM 698 C C . LYS A 1 93 ? -4.426 -2.569 -7.540 1.00 91.94 9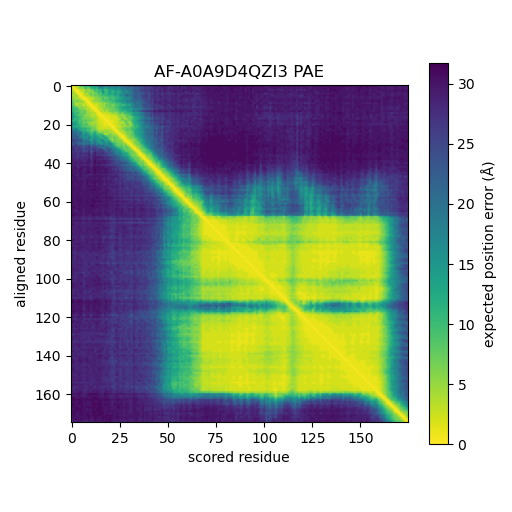3 LYS A C 1
ATOM 700 O O . LYS A 1 93 ? -4.323 -2.309 -8.731 1.00 91.94 93 LYS A O 1
ATOM 705 N N . ARG A 1 94 ? -5.520 -2.291 -6.825 1.00 91.38 94 ARG A N 1
ATOM 706 C CA . ARG A 1 94 ? -6.705 -1.640 -7.391 1.00 91.38 94 ARG A CA 1
ATOM 707 C C . ARG A 1 94 ? -6.510 -0.137 -7.604 1.00 91.38 94 ARG A C 1
ATOM 709 O O . ARG A 1 94 ? -7.001 0.380 -8.603 1.00 91.38 94 ARG A O 1
ATOM 716 N N . LEU A 1 95 ? -5.823 0.532 -6.676 1.00 88.88 95 LEU A N 1
ATOM 717 C CA . LEU A 1 95 ? -5.505 1.960 -6.748 1.00 88.88 95 LEU A CA 1
ATOM 718 C C . LEU A 1 95 ? -4.406 2.259 -7.770 1.00 88.88 95 LEU A C 1
ATOM 720 O O . LEU A 1 95 ? -4.479 3.295 -8.417 1.00 88.88 95 LEU A O 1
ATOM 724 N N . TYR A 1 96 ? -3.412 1.373 -7.900 1.00 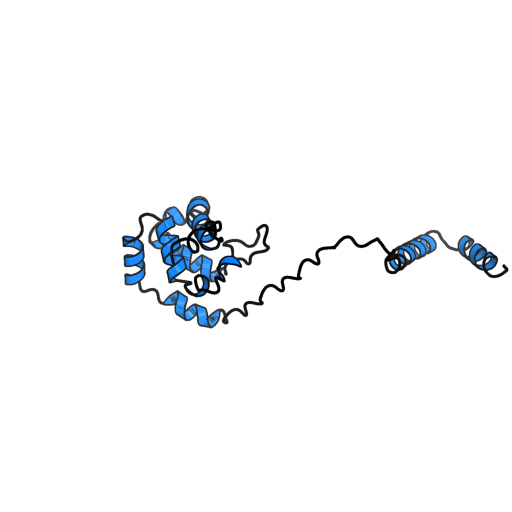88.44 96 TYR A N 1
ATOM 725 C CA . TYR A 1 96 ? -2.235 1.587 -8.753 1.00 88.44 96 TYR A CA 1
ATOM 726 C C . TYR A 1 96 ? -2.008 0.435 -9.743 1.00 88.44 96 TYR A C 1
ATOM 728 O O . TYR A 1 96 ? -0.947 -0.203 -9.701 1.00 88.44 96 TYR A O 1
ATOM 736 N N . PRO A 1 97 ? -2.986 0.099 -10.603 1.00 88.00 97 PRO A N 1
ATOM 737 C CA . PRO A 1 97 ? -2.840 -0.995 -11.561 1.00 88.00 97 PRO A CA 1
ATOM 738 C C . PRO A 1 97 ? -1.651 -0.791 -12.513 1.00 88.00 97 PRO A C 1
ATOM 740 O O . PRO A 1 97 ? -1.013 -1.766 -12.907 1.00 88.00 97 PRO A O 1
ATOM 743 N N . GLU A 1 98 ? -1.278 0.458 -12.805 1.00 86.50 98 GLU A N 1
ATOM 744 C CA . GLU A 1 98 ? -0.137 0.828 -13.646 1.00 86.50 98 GLU A CA 1
ATOM 745 C C . GLU A 1 98 ? 1.193 0.262 -13.127 1.00 86.50 98 GLU A C 1
ATOM 747 O O . GLU A 1 98 ? 2.068 -0.107 -13.913 1.00 86.50 98 GLU A O 1
ATOM 752 N N . LEU A 1 99 ? 1.323 0.098 -11.803 1.00 86.69 99 LEU A N 1
ATOM 753 C CA . LEU A 1 99 ? 2.507 -0.490 -11.176 1.00 86.69 99 LEU A CA 1
ATOM 754 C C . LEU A 1 99 ? 2.646 -1.993 -11.468 1.00 86.69 99 LEU A C 1
ATOM 756 O O . LEU A 1 99 ? 3.753 -2.541 -11.424 1.00 86.69 99 LEU A O 1
ATOM 760 N N . PHE A 1 100 ? 1.535 -2.672 -11.758 1.00 87.81 100 PHE A N 1
ATOM 761 C CA . PHE A 1 100 ? 1.453 -4.127 -11.901 1.00 87.81 100 PHE A CA 1
ATOM 762 C C . PHE A 1 100 ? 1.291 -4.602 -13.351 1.00 87.81 100 PHE A C 1
ATOM 764 O O . PHE A 1 100 ? 1.004 -5.774 -13.575 1.00 87.81 100 PHE A O 1
ATOM 771 N N . THR A 1 101 ? 1.521 -3.717 -14.319 1.00 85.69 101 THR A N 1
ATOM 772 C CA . THR A 1 101 ? 1.525 -4.025 -15.757 1.00 85.69 101 THR A CA 1
ATOM 773 C C . THR A 1 101 ? 2.670 -4.967 -16.154 1.00 85.69 101 THR A C 1
ATOM 775 O O . THR A 1 101 ? 3.567 -5.253 -15.355 1.00 85.69 101 THR A O 1
ATOM 778 N N . ALA A 1 102 ? 2.679 -5.424 -17.413 1.00 80.88 102 ALA A N 1
ATOM 779 C CA . ALA A 1 102 ? 3.753 -6.255 -17.971 1.00 80.88 102 ALA A CA 1
ATOM 780 C C . ALA A 1 102 ? 5.142 -5.590 -17.872 1.00 80.88 102 ALA A C 1
ATOM 782 O O . ALA A 1 102 ? 6.140 -6.273 -17.641 1.00 80.88 102 ALA A O 1
ATOM 783 N N . ALA A 1 103 ? 5.198 -4.254 -17.930 1.00 80.81 103 ALA A N 1
ATOM 784 C CA . ALA A 1 103 ? 6.418 -3.476 -17.711 1.00 80.81 103 ALA A CA 1
ATOM 785 C C . ALA A 1 103 ? 6.948 -3.566 -16.263 1.00 80.81 103 ALA A C 1
ATOM 787 O O . ALA A 1 103 ? 8.085 -3.191 -15.996 1.00 80.81 103 ALA A O 1
ATOM 788 N N . ASN A 1 104 ? 6.142 -4.071 -15.319 1.00 83.31 104 ASN A N 1
ATOM 789 C CA . ASN A 1 104 ? 6.502 -4.318 -13.922 1.00 83.31 104 ASN A CA 1
ATOM 790 C C . ASN A 1 104 ? 7.183 -3.119 -13.237 1.00 83.31 104 ASN A C 1
ATOM 792 O O . ASN A 1 104 ? 8.081 -3.290 -12.409 1.00 83.31 104 ASN A O 1
ATOM 796 N N . VAL A 1 105 ? 6.715 -1.899 -13.521 1.00 85.75 105 VAL A N 1
ATOM 797 C CA . VAL A 1 105 ? 7.340 -0.666 -13.013 1.00 85.75 105 VAL A CA 1
ATOM 798 C C . VAL A 1 105 ? 7.363 -0.588 -11.482 1.00 85.75 105 VAL A C 1
ATOM 800 O O . VAL A 1 105 ? 8.199 0.111 -10.916 1.00 85.75 105 VAL A O 1
ATOM 803 N N . ARG A 1 106 ? 6.524 -1.369 -10.780 1.00 88.62 106 ARG A N 1
ATOM 804 C CA . ARG A 1 106 ? 6.602 -1.563 -9.321 1.00 88.62 106 ARG A CA 1
ATOM 805 C C . ARG A 1 106 ? 7.999 -1.902 -8.804 1.00 88.62 106 ARG A C 1
ATOM 807 O O . ARG A 1 106 ? 8.303 -1.551 -7.671 1.00 88.62 106 ARG A O 1
ATOM 814 N N . LEU A 1 107 ? 8.828 -2.571 -9.608 1.00 88.62 107 LEU A N 1
ATOM 815 C CA . LEU A 1 107 ? 10.158 -3.028 -9.201 1.00 88.62 107 LEU A CA 1
ATOM 816 C C . LEU A 1 107 ? 11.141 -1.875 -8.968 1.00 88.62 107 LEU A C 1
ATOM 818 O O . LEU A 1 107 ? 12.094 -2.047 -8.208 1.00 88.62 107 LEU A O 1
ATOM 822 N N . TYR A 1 108 ? 10.878 -0.706 -9.557 1.00 87.06 108 TYR A N 1
ATOM 823 C CA . TYR A 1 108 ? 11.660 0.515 -9.352 1.00 87.06 108 TYR A CA 1
ATOM 824 C C . TYR A 1 108 ? 11.281 1.261 -8.069 1.00 87.06 108 TYR A C 1
ATOM 826 O O . TYR A 1 108 ? 11.958 2.219 -7.698 1.00 87.06 108 TYR A O 1
ATOM 834 N N . PHE A 1 109 ? 10.225 0.827 -7.371 1.00 88.94 109 PHE A N 1
ATOM 835 C CA . PHE A 1 109 ? 9.703 1.510 -6.194 1.00 88.94 109 PHE A CA 1
ATOM 836 C C . PHE A 1 109 ? 9.859 0.695 -4.911 1.00 88.94 109 PHE A C 1
ATOM 838 O O . PHE A 1 109 ? 9.822 -0.532 -4.899 1.00 88.94 109 PHE A O 1
ATOM 845 N N . ASN A 1 110 ? 9.959 1.415 -3.800 1.00 91.44 110 ASN A N 1
ATOM 846 C CA . ASN A 1 110 ? 9.758 0.919 -2.443 1.00 91.44 110 ASN A CA 1
ATOM 847 C C . ASN A 1 110 ? 8.798 1.858 -1.704 1.00 91.44 110 ASN A C 1
ATOM 849 O O . ASN A 1 110 ? 8.567 2.996 -2.119 1.00 91.44 110 ASN A O 1
ATOM 853 N N . TYR A 1 111 ? 8.242 1.412 -0.575 1.00 91.38 111 TYR A N 1
ATOM 854 C CA . TYR A 1 111 ? 7.426 2.293 0.254 1.00 91.38 111 TYR A CA 1
ATOM 855 C C . TYR A 1 111 ? 8.259 3.479 0.767 1.00 91.38 111 TYR A C 1
ATOM 857 O O . TYR A 1 111 ? 7.890 4.628 0.550 1.00 91.38 111 TYR A O 1
ATOM 865 N N . HIS A 1 112 ? 9.410 3.241 1.392 1.00 88.81 112 HIS A N 1
ATOM 866 C CA . HIS A 1 112 ? 10.369 4.304 1.722 1.00 88.81 112 HIS A CA 1
ATOM 867 C C . HIS A 1 112 ? 11.438 4.410 0.629 1.00 88.81 112 HIS A C 1
ATOM 869 O O . HIS A 1 112 ? 11.676 3.438 -0.085 1.00 88.81 112 HIS A O 1
ATOM 875 N N . SER A 1 113 ? 12.068 5.579 0.487 1.00 78.69 113 SER A N 1
ATOM 876 C CA . SER A 1 113 ? 13.298 5.678 -0.304 1.00 78.69 113 SER A CA 1
ATOM 877 C C . SER A 1 113 ? 14.383 4.856 0.382 1.00 78.69 113 SER A C 1
ATOM 879 O O . SER A 1 113 ? 14.441 4.793 1.611 1.00 78.69 113 SER A O 1
ATOM 881 N N . GLY A 1 114 ? 15.243 4.233 -0.418 1.00 67.00 114 GLY A N 1
ATOM 882 C CA . GLY A 1 114 ? 16.384 3.478 0.087 1.00 67.00 114 GLY A CA 1
ATOM 883 C C . GLY A 1 114 ? 16.234 1.959 -0.011 1.00 67.00 114 GLY A C 1
ATOM 884 O O . GLY A 1 114 ? 15.142 1.393 -0.124 1.00 67.00 114 GLY A O 1
ATOM 885 N N . GLY A 1 115 ? 17.398 1.312 -0.031 1.00 61.00 115 GLY A N 1
ATOM 886 C CA . GLY A 1 115 ? 17.610 -0.106 -0.308 1.00 61.00 115 GLY A CA 1
ATOM 887 C C . GLY A 1 115 ? 18.891 -0.307 -1.127 1.00 61.00 115 GLY A C 1
ATOM 888 O O . GLY A 1 115 ? 19.457 0.660 -1.635 1.00 61.00 115 GLY A O 1
ATOM 889 N N . ARG A 1 116 ? 19.326 -1.565 -1.280 1.00 54.62 116 ARG A N 1
ATOM 890 C CA . ARG A 1 116 ? 20.518 -1.947 -2.068 1.00 54.62 116 ARG A CA 1
ATOM 891 C C . ARG A 1 116 ? 20.462 -1.462 -3.527 1.00 54.62 116 ARG A C 1
ATOM 893 O O . ARG A 1 116 ? 21.496 -1.144 -4.098 1.00 54.62 116 ARG A O 1
ATOM 900 N N . ASP A 1 117 ? 19.253 -1.315 -4.071 1.00 65.81 117 ASP A N 1
ATOM 901 C CA . ASP A 1 117 ? 19.026 -1.074 -5.504 1.00 65.81 117 ASP A CA 1
ATOM 902 C C . ASP A 1 117 ? 18.644 0.380 -5.845 1.00 65.81 117 ASP A C 1
ATOM 904 O O . ASP A 1 117 ? 18.144 0.641 -6.935 1.00 65.81 117 ASP A O 1
ATOM 908 N N . LYS A 1 118 ? 18.807 1.336 -4.913 1.00 76.12 118 LYS A N 1
ATOM 909 C CA . LYS A 1 118 ? 18.454 2.764 -5.117 1.00 76.12 118 LYS A CA 1
ATOM 910 C C . LYS A 1 118 ? 17.010 2.995 -5.615 1.00 76.12 118 LYS A C 1
ATOM 912 O O . LYS A 1 118 ? 16.748 3.923 -6.375 1.00 76.12 118 LYS A O 1
ATOM 917 N N . LYS A 1 119 ? 16.062 2.164 -5.168 1.00 85.56 119 LYS A N 1
ATOM 918 C CA . LYS A 1 119 ? 14.644 2.270 -5.548 1.00 85.56 119 LYS A CA 1
ATOM 919 C C . LYS A 1 119 ? 14.030 3.600 -5.114 1.00 85.56 119 LYS A C 1
ATOM 921 O O . LYS A 1 119 ? 14.292 4.097 -4.013 1.00 85.56 119 LYS A O 1
ATOM 926 N N . GLN A 1 120 ? 13.154 4.129 -5.959 1.00 87.31 120 GLN A N 1
ATOM 927 C CA . GLN A 1 120 ? 12.427 5.364 -5.708 1.00 87.31 120 GLN A CA 1
ATOM 928 C C . GLN A 1 120 ? 11.358 5.159 -4.625 1.00 87.31 120 GLN A C 1
ATOM 930 O O . GLN A 1 120 ? 10.698 4.12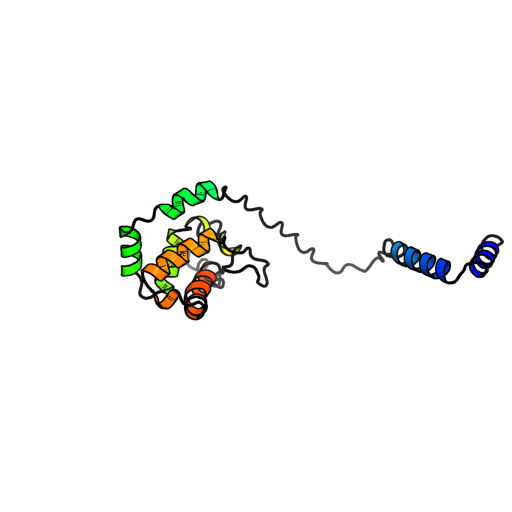2 -4.547 1.00 87.31 120 GLN A O 1
ATOM 935 N N . ALA A 1 121 ? 11.156 6.167 -3.777 1.00 88.00 121 ALA A N 1
ATOM 936 C CA . ALA A 1 121 ? 10.052 6.149 -2.825 1.00 88.00 121 ALA A CA 1
ATOM 937 C C . ALA A 1 121 ? 8.705 6.262 -3.547 1.00 88.00 121 ALA A C 1
ATOM 939 O O . ALA A 1 121 ? 8.534 7.090 -4.441 1.00 88.00 121 ALA A O 1
ATOM 940 N N . LEU A 1 122 ? 7.707 5.518 -3.077 1.00 89.38 122 LEU A N 1
ATOM 941 C CA . LEU A 1 122 ? 6.325 5.742 -3.483 1.00 89.38 122 LEU A CA 1
ATOM 942 C C . LEU A 1 122 ? 5.899 7.176 -3.116 1.00 89.38 122 LEU A C 1
ATOM 944 O O . LEU A 1 122 ? 6.269 7.676 -2.043 1.00 89.38 122 LEU A O 1
ATOM 948 N N . SER A 1 123 ? 5.121 7.837 -3.980 1.00 87.75 123 SER A N 1
ATOM 949 C CA . SER A 1 123 ? 4.759 9.239 -3.751 1.00 87.75 123 SER A CA 1
ATOM 950 C C . SER A 1 123 ? 3.974 9.413 -2.436 1.00 87.75 123 SER A C 1
ATOM 952 O O . SER A 1 123 ? 3.212 8.516 -2.040 1.00 87.75 123 SER A O 1
ATOM 954 N N . PRO A 1 124 ? 4.142 10.541 -1.718 1.00 87.38 124 PRO A N 1
ATOM 955 C CA . PRO A 1 124 ? 3.420 10.809 -0.470 1.00 87.38 124 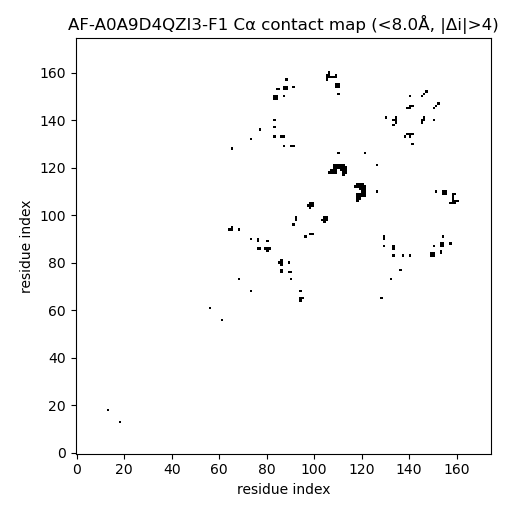PRO A CA 1
ATOM 956 C C . PRO A 1 124 ? 1.902 10.689 -0.618 1.00 87.38 124 PRO A C 1
ATOM 958 O O . PRO A 1 124 ? 1.215 10.190 0.275 1.00 87.38 124 PRO A O 1
ATOM 961 N N . ARG A 1 125 ? 1.379 11.080 -1.782 1.00 84.88 125 ARG A N 1
ATOM 962 C CA . ARG A 1 125 ? -0.049 11.028 -2.097 1.00 84.88 125 ARG A CA 1
ATOM 963 C C . ARG A 1 125 ? -0.536 9.594 -2.229 1.00 84.88 125 ARG A C 1
ATOM 965 O O . ARG A 1 125 ? -1.545 9.244 -1.615 1.00 84.88 125 ARG A O 1
ATOM 972 N N . ARG A 1 126 ? 0.235 8.739 -2.912 1.00 88.94 126 ARG A N 1
ATOM 973 C CA . ARG A 1 126 ? -0.075 7.310 -3.015 1.00 88.94 126 ARG A CA 1
ATOM 974 C C . ARG A 1 126 ? -0.100 6.632 -1.642 1.00 88.94 126 ARG A C 1
ATOM 976 O O . ARG A 1 126 ? -1.039 5.907 -1.311 1.00 88.94 126 ARG A O 1
ATOM 983 N N . LYS A 1 127 ? 0.899 6.926 -0.802 1.00 91.88 127 LYS A N 1
ATOM 984 C CA . LYS A 1 127 ? 0.974 6.436 0.588 1.00 91.88 127 LYS A CA 1
ATOM 985 C C . LYS A 1 127 ? -0.239 6.865 1.410 1.00 91.88 127 LYS A C 1
ATOM 987 O O . LYS A 1 127 ? -0.853 6.039 2.083 1.00 91.88 127 LYS A O 1
ATOM 992 N N . SER A 1 128 ? -0.583 8.151 1.339 1.00 90.44 128 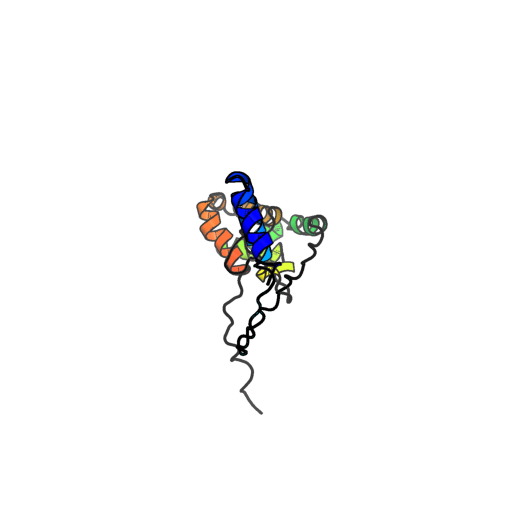SER A N 1
ATOM 993 C CA . SER A 1 128 ? -1.703 8.735 2.079 1.00 90.44 128 SER A CA 1
ATOM 994 C C . SER A 1 128 ? -3.042 8.131 1.657 1.00 90.44 128 SER A C 1
ATOM 996 O O . SER A 1 128 ? -3.843 7.760 2.513 1.00 90.44 128 SER A O 1
ATOM 998 N N . ALA A 1 129 ? -3.279 7.957 0.354 1.00 89.50 129 ALA A N 1
ATOM 999 C CA . ALA A 1 129 ? -4.498 7.329 -0.148 1.00 89.50 129 ALA A CA 1
ATOM 1000 C C . ALA A 1 129 ? -4.676 5.909 0.409 1.00 89.50 129 ALA A C 1
ATOM 1002 O O . ALA A 1 129 ? -5.711 5.625 1.009 1.00 89.50 129 ALA A O 1
ATOM 1003 N N . ILE A 1 130 ? -3.645 5.057 0.319 1.00 92.56 130 ILE A N 1
ATOM 1004 C CA . ILE A 1 130 ? -3.710 3.690 0.862 1.00 92.56 130 ILE A CA 1
ATOM 1005 C C . ILE A 1 130 ? -3.999 3.734 2.367 1.00 92.56 130 ILE A C 1
ATOM 1007 O O . ILE A 1 130 ? -4.936 3.087 2.836 1.00 92.56 130 ILE A O 1
ATOM 1011 N N . ARG A 1 131 ? -3.222 4.514 3.132 1.00 94.56 131 ARG A N 1
ATOM 1012 C CA . ARG A 1 131 ? -3.343 4.543 4.595 1.00 94.56 131 ARG A CA 1
ATOM 1013 C C . ARG A 1 131 ? -4.724 5.022 5.044 1.00 94.56 131 ARG A C 1
ATOM 1015 O O . ARG A 1 131 ? -5.283 4.422 5.954 1.00 94.56 131 ARG A O 1
ATOM 1022 N N . ARG A 1 132 ? -5.309 6.037 4.396 1.00 93.06 132 ARG A N 1
ATOM 1023 C CA . ARG A 1 132 ? -6.652 6.545 4.743 1.00 93.06 132 ARG A CA 1
ATOM 1024 C C . ARG A 1 132 ? -7.734 5.473 4.610 1.00 93.06 132 ARG A C 1
ATOM 1026 O O . ARG A 1 132 ? -8.515 5.288 5.540 1.00 93.06 132 ARG A O 1
ATOM 1033 N N . PHE A 1 133 ? -7.756 4.736 3.500 1.00 92.56 133 PHE A N 1
ATOM 1034 C CA . PHE A 1 133 ? -8.719 3.647 3.312 1.00 92.56 133 PHE A CA 1
ATOM 1035 C C . PHE A 1 133 ? -8.494 2.504 4.306 1.00 92.56 133 PHE A C 1
ATOM 1037 O O . PHE A 1 133 ? -9.451 1.989 4.878 1.00 92.56 133 PHE A O 1
ATOM 1044 N N . VAL A 1 134 ? -7.238 2.126 4.561 1.00 95.06 134 VAL A N 1
ATOM 1045 C CA . VAL A 1 134 ? -6.930 1.061 5.526 1.00 95.06 134 VAL A CA 1
ATOM 1046 C C . VAL A 1 134 ? -7.373 1.457 6.933 1.00 95.06 134 VAL A C 1
ATOM 1048 O O . VAL A 1 134 ? -8.073 0.681 7.576 1.00 95.06 134 VAL A O 1
ATOM 1051 N N . VAL A 1 135 ? -7.049 2.667 7.394 1.00 95.81 135 VAL A N 1
ATOM 1052 C CA . VAL A 1 135 ? -7.420 3.145 8.737 1.00 95.81 135 VAL A CA 1
ATOM 1053 C C . VAL A 1 135 ? -8.937 3.235 8.910 1.00 95.81 135 VAL A C 1
ATOM 1055 O O . VAL A 1 135 ? -9.443 2.865 9.966 1.00 95.81 135 VAL A O 1
ATOM 1058 N N . ARG A 1 136 ? -9.679 3.629 7.865 1.00 93.56 136 ARG A N 1
ATOM 1059 C CA . ARG A 1 136 ? -11.152 3.668 7.890 1.00 93.56 136 ARG A CA 1
ATOM 1060 C C . ARG A 1 136 ? -11.783 2.301 8.184 1.00 93.56 136 ARG A C 1
ATOM 1062 O O . ARG A 1 136 ? -12.806 2.244 8.854 1.00 93.56 136 ARG A O 1
ATOM 1069 N N . HIS A 1 137 ? -11.185 1.210 7.704 1.00 94.00 137 HIS A N 1
ATOM 1070 C CA . HIS A 1 137 ? -11.705 -0.152 7.902 1.00 94.00 137 HIS A CA 1
ATOM 1071 C C . HIS A 1 137 ? -10.987 -0.946 9.002 1.00 94.00 137 HIS A C 1
ATOM 1073 O O . HIS A 1 137 ? -11.477 -2.000 9.420 1.00 94.00 137 HIS A O 1
ATOM 1079 N N . PHE A 1 138 ? -9.825 -0.463 9.445 1.00 95.88 138 PHE A N 1
ATOM 1080 C CA . PHE A 1 138 ? -8.979 -1.056 10.475 1.00 95.88 138 PHE A CA 1
ATOM 1081 C C . PHE A 1 138 ? -8.345 0.058 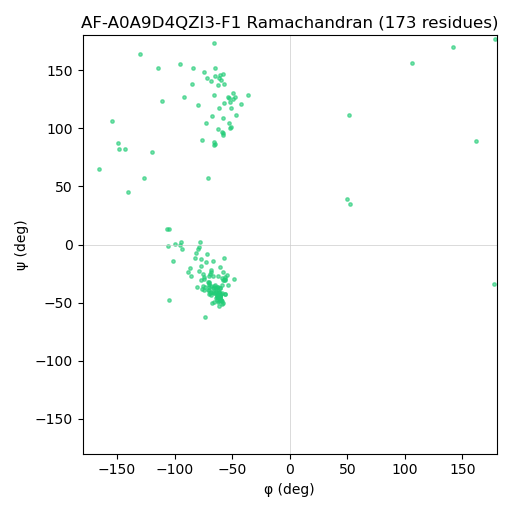11.324 1.00 95.88 138 PHE A C 1
ATOM 1083 O O . PHE A 1 138 ? -7.177 0.398 11.119 1.00 95.88 138 PHE A O 1
ATOM 1090 N N . PRO A 1 139 ? -9.064 0.606 12.319 1.00 95.81 139 PRO A N 1
ATOM 1091 C CA . PRO A 1 139 ? -8.571 1.727 13.125 1.00 95.81 139 PRO A CA 1
ATOM 1092 C C . PRO A 1 139 ? -7.222 1.461 13.814 1.00 95.81 139 PRO A C 1
ATOM 1094 O O . PRO A 1 139 ? -6.402 2.367 13.940 1.00 95.81 139 PRO A O 1
ATOM 1097 N N . LYS A 1 140 ? -6.931 0.198 14.167 1.00 94.81 140 LYS A N 1
ATOM 1098 C CA . LYS A 1 140 ? -5.638 -0.236 14.737 1.00 94.81 140 LYS A CA 1
ATOM 1099 C C . LYS A 1 140 ? -4.431 0.066 13.838 1.00 94.81 140 LYS A C 1
ATOM 1101 O O . LYS A 1 140 ? -3.321 0.206 14.340 1.00 94.81 140 LYS A O 1
ATOM 1106 N N . MET A 1 141 ? -4.643 0.203 12.527 1.00 96.12 141 MET A N 1
ATOM 1107 C CA . MET A 1 141 ? -3.612 0.561 11.543 1.00 96.12 141 MET A CA 1
ATOM 1108 C C . MET A 1 141 ? -3.285 2.065 11.531 1.00 96.12 141 MET A C 1
ATOM 1110 O O . MET A 1 141 ? -2.430 2.502 10.758 1.00 96.12 141 MET A O 1
ATOM 1114 N N . SER A 1 142 ? -3.968 2.873 12.352 1.00 95.12 142 SER A N 1
ATOM 1115 C CA . SER A 1 142 ? -3.589 4.271 12.583 1.00 95.12 142 SER A CA 1
ATOM 1116 C C . SER A 1 142 ? -2.241 4.353 13.298 1.00 95.12 142 SER A C 1
ATOM 1118 O O . SER A 1 142 ? -1.417 5.208 12.970 1.00 95.12 142 SER A O 1
ATOM 1120 N N . ASP A 1 143 ? -1.984 3.406 14.203 1.00 96.81 143 ASP A N 1
ATOM 1121 C CA . ASP A 1 143 ? -0.718 3.302 14.909 1.00 96.81 143 ASP A CA 1
ATOM 1122 C C . ASP A 1 143 ? 0.458 3.037 13.949 1.00 96.81 143 ASP A C 1
ATOM 1124 O O . ASP A 1 143 ? 0.373 2.246 13.004 1.00 96.81 143 ASP A O 1
ATOM 1128 N N . LYS A 1 144 ? 1.575 3.731 14.194 1.00 95.00 144 LYS A N 1
ATOM 1129 C CA . LYS A 1 144 ? 2.750 3.706 13.315 1.00 95.00 144 LYS A CA 1
ATOM 1130 C C . LYS A 1 144 ? 3.444 2.345 13.342 1.00 95.00 144 LYS A C 1
ATOM 1132 O O . LYS A 1 144 ? 3.949 1.922 12.300 1.00 95.00 144 LYS A O 1
ATOM 1137 N N . HIS A 1 145 ? 3.467 1.674 14.493 1.00 96.06 145 HIS A N 1
ATOM 1138 C CA . HIS A 1 145 ? 4.089 0.363 14.632 1.00 96.06 145 HIS A CA 1
ATOM 1139 C C . HIS A 1 145 ? 3.298 -0.686 13.841 1.00 96.06 145 HIS A C 1
ATOM 1141 O O . HIS A 1 145 ? 3.860 -1.337 12.958 1.00 96.06 145 HIS A O 1
ATOM 1147 N N . ASN A 1 146 ? 1.978 -0.746 14.041 1.00 95.69 146 ASN A N 1
ATOM 1148 C CA . ASN A 1 146 ? 1.094 -1.643 13.288 1.00 95.69 146 ASN A CA 1
ATOM 1149 C C . ASN A 1 146 ? 1.135 -1.361 11.778 1.00 95.69 146 ASN A C 1
ATOM 1151 O O . ASN A 1 146 ? 1.238 -2.280 10.960 1.00 95.69 146 ASN A O 1
ATOM 1155 N N . TRP A 1 147 ? 1.119 -0.080 11.386 1.00 96.81 147 TRP A N 1
ATOM 1156 C CA . TRP A 1 147 ? 1.239 0.313 9.982 1.00 96.81 147 TRP A CA 1
ATOM 1157 C C . TRP A 1 147 ? 2.561 -0.145 9.360 1.00 96.81 147 TRP A C 1
ATOM 1159 O O . TRP A 1 147 ? 2.569 -0.644 8.234 1.00 96.81 147 TRP A O 1
ATOM 1169 N N . GLY A 1 148 ? 3.674 -0.000 10.082 1.00 95.81 148 GLY A N 1
ATOM 1170 C CA . GLY A 1 148 ? 4.986 -0.467 9.642 1.00 95.81 148 GLY A CA 1
ATOM 1171 C C . GLY A 1 148 ? 5.033 -1.986 9.467 1.00 95.81 148 GLY A C 1
ATOM 1172 O O . GLY A 1 148 ? 5.445 -2.476 8.411 1.00 95.81 148 GLY A O 1
ATOM 1173 N N . HIS A 1 149 ? 4.568 -2.719 10.479 1.00 95.06 149 HIS A N 1
ATOM 1174 C CA . HIS A 1 149 ? 4.645 -4.176 10.526 1.00 95.06 149 HIS A CA 1
ATOM 1175 C C . HIS A 1 149 ? 3.741 -4.860 9.491 1.00 95.06 149 HIS A C 1
ATOM 1177 O O . HIS A 1 149 ? 4.156 -5.815 8.837 1.00 95.06 149 HIS A O 1
ATOM 1183 N N . GLU A 1 150 ? 2.521 -4.359 9.285 1.00 93.88 150 GLU A N 1
ATOM 1184 C CA . GLU A 1 150 ? 1.558 -5.006 8.390 1.00 93.88 150 GLU A CA 1
ATOM 1185 C C . GLU A 1 150 ? 1.383 -4.286 7.053 1.00 93.88 150 GLU A C 1
ATOM 1187 O O . GLU A 1 150 ? 1.421 -4.918 5.994 1.00 93.88 150 GLU A O 1
ATOM 1192 N N . GLY A 1 151 ? 1.198 -2.966 7.081 1.00 95.56 151 GLY A N 1
ATOM 1193 C CA . GLY A 1 151 ? 0.892 -2.169 5.893 1.00 95.56 151 GLY A CA 1
ATOM 1194 C C . GLY A 1 151 ? 2.114 -2.001 4.996 1.00 95.56 151 GLY A C 1
ATOM 1195 O O . GLY A 1 151 ? 2.142 -2.483 3.861 1.00 95.56 151 GLY A O 1
ATOM 1196 N N . VAL A 1 152 ? 3.156 -1.359 5.528 1.00 95.38 152 VAL A N 1
ATOM 1197 C CA . VAL A 1 152 ? 4.408 -1.082 4.808 1.00 95.38 152 VAL A CA 1
ATOM 1198 C C . VAL A 1 152 ? 5.081 -2.376 4.365 1.00 95.38 152 VAL A C 1
ATOM 1200 O O . VAL A 1 152 ? 5.459 -2.495 3.198 1.00 95.38 152 VAL A O 1
ATOM 1203 N N . ALA A 1 153 ? 5.185 -3.368 5.254 1.00 94.00 153 ALA A N 1
ATOM 1204 C CA . ALA A 1 153 ? 5.773 -4.659 4.914 1.00 94.00 153 ALA A CA 1
ATOM 1205 C C . ALA A 1 153 ? 5.032 -5.340 3.755 1.00 94.00 153 ALA A C 1
ATOM 1207 O O . ALA A 1 153 ? 5.664 -5.876 2.842 1.00 94.00 153 ALA A O 1
ATOM 1208 N N . LYS A 1 154 ? 3.692 -5.299 3.741 1.00 95.19 154 LYS A N 1
ATOM 1209 C CA . LYS A 1 154 ? 2.916 -5.894 2.650 1.00 95.19 154 LYS A CA 1
ATOM 1210 C C . LYS A 1 154 ? 3.073 -5.127 1.339 1.00 95.19 154 LYS A C 1
ATOM 1212 O O . LYS A 1 154 ? 3.224 -5.768 0.301 1.00 95.19 154 LYS A O 1
ATOM 1217 N N . ILE A 1 155 ? 3.076 -3.795 1.372 1.00 94.88 155 ILE A N 1
ATOM 1218 C CA . ILE A 1 155 ? 3.318 -2.980 0.173 1.00 94.88 155 ILE A CA 1
ATOM 1219 C C . ILE A 1 155 ? 4.703 -3.297 -0.394 1.00 94.88 155 ILE A C 1
ATOM 1221 O O . ILE A 1 155 ? 4.820 -3.616 -1.571 1.00 94.88 155 ILE A O 1
ATOM 1225 N N . ASN A 1 156 ? 5.744 -3.325 0.438 1.00 93.56 156 ASN A N 1
ATOM 1226 C CA . ASN A 1 156 ? 7.090 -3.675 -0.014 1.00 93.56 156 ASN A CA 1
ATOM 1227 C C . ASN A 1 156 ? 7.166 -5.087 -0.609 1.00 93.56 156 ASN A C 1
ATOM 1229 O O . ASN A 1 156 ? 7.849 -5.267 -1.613 1.00 93.56 156 ASN A O 1
ATOM 1233 N N . LYS A 1 157 ? 6.440 -6.070 -0.054 1.00 92.56 157 LYS A N 1
ATOM 1234 C CA . LYS A 1 157 ? 6.335 -7.417 -0.646 1.00 92.56 157 LYS A CA 1
ATOM 1235 C C . LYS A 1 157 ? 5.732 -7.389 -2.053 1.00 92.56 157 LYS A C 1
ATOM 1237 O O . LYS A 1 157 ? 6.176 -8.145 -2.905 1.00 92.56 157 LYS A O 1
ATOM 1242 N N . LEU A 1 158 ? 4.752 -6.519 -2.312 1.00 92.19 158 LEU A N 1
ATOM 1243 C CA . LEU A 1 158 ? 4.176 -6.349 -3.651 1.00 92.19 158 LEU A CA 1
ATOM 1244 C C . LEU A 1 158 ? 5.137 -5.676 -4.636 1.00 92.19 158 LEU A C 1
ATOM 1246 O O . LEU A 1 158 ? 5.123 -6.012 -5.818 1.00 92.19 158 LEU A O 1
ATOM 1250 N N . LEU A 1 159 ? 5.933 -4.718 -4.158 1.00 90.75 159 LEU A N 1
ATOM 1251 C CA . LEU A 1 159 ? 6.882 -3.955 -4.974 1.00 90.75 159 LEU A CA 1
ATOM 1252 C C . LEU A 1 159 ? 8.216 -4.694 -5.201 1.00 90.75 159 LEU A C 1
ATOM 1254 O O . LEU A 1 159 ? 9.022 -4.295 -6.039 1.00 90.75 159 LEU A O 1
ATOM 1258 N N . HIS A 1 160 ? 8.465 -5.788 -4.482 1.00 86.62 160 HIS A N 1
ATOM 1259 C CA . HIS A 1 160 ? 9.624 -6.643 -4.719 1.00 86.62 160 HIS A CA 1
ATOM 1260 C C . HIS A 1 160 ? 9.373 -7.658 -5.834 1.00 86.62 160 HIS A C 1
ATOM 1262 O O . HIS A 1 160 ? 8.248 -8.094 -6.084 1.00 86.62 160 HIS A O 1
ATOM 1268 N N . ARG A 1 161 ? 10.461 -8.060 -6.503 1.00 71.94 161 ARG A N 1
ATOM 1269 C CA . ARG A 1 161 ? 10.432 -9.196 -7.421 1.00 71.94 161 ARG A CA 1
ATOM 1270 C C . ARG A 1 161 ? 10.153 -10.448 -6.580 1.00 71.94 161 ARG A C 1
ATOM 1272 O O . ARG A 1 161 ? 10.869 -10.646 -5.596 1.00 71.94 161 ARG A O 1
ATOM 1279 N N . PRO A 1 162 ? 9.160 -11.288 -6.921 1.00 64.56 162 PRO A N 1
ATOM 1280 C CA . PRO A 1 162 ? 9.144 -12.633 -6.366 1.00 64.56 162 PRO A CA 1
ATOM 1281 C C . PRO A 1 162 ? 10.478 -13.287 -6.738 1.00 64.56 162 PRO A C 1
ATOM 1283 O O . PRO A 1 162 ? 10.973 -13.070 -7.851 1.00 64.56 162 PRO A O 1
ATOM 1286 N N . ALA A 1 163 ? 11.094 -14.017 -5.803 1.00 54.19 163 ALA A N 1
ATOM 1287 C CA . ALA A 1 163 ? 12.263 -14.826 -6.124 1.00 54.19 163 ALA A CA 1
ATOM 1288 C C . ALA A 1 163 ? 11.923 -15.617 -7.390 1.00 54.19 163 ALA A C 1
ATOM 1290 O O . ALA A 1 163 ? 10.834 -16.186 -7.470 1.00 54.19 163 ALA A O 1
ATOM 1291 N N . ARG A 1 164 ? 12.787 -15.515 -8.407 1.00 49.56 164 ARG A N 1
ATOM 1292 C CA . ARG A 1 164 ? 12.601 -16.151 -9.712 1.00 49.56 164 ARG A CA 1
ATOM 1293 C C . ARG A 1 164 ? 12.178 -17.592 -9.421 1.00 49.56 164 ARG A C 1
ATOM 1295 O O . ARG A 1 164 ? 12.977 -18.332 -8.855 1.00 49.56 164 ARG A O 1
ATOM 1302 N N . ALA A 1 165 ? 10.932 -17.964 -9.729 1.00 43.81 165 ALA A N 1
ATOM 1303 C CA . ALA A 1 165 ? 10.628 -19.381 -9.845 1.00 43.81 165 ALA A CA 1
ATOM 1304 C C . ALA A 1 165 ? 11.668 -19.910 -10.844 1.00 43.81 165 ALA A C 1
ATOM 1306 O O . ALA A 1 165 ? 11.875 -19.236 -11.867 1.00 43.81 165 ALA A O 1
ATOM 1307 N N . PRO A 1 166 ? 12.427 -20.969 -10.513 1.00 40.47 166 PRO A N 1
ATOM 1308 C CA . PRO A 1 166 ? 13.421 -21.496 -11.432 1.00 40.47 166 PRO A CA 1
ATOM 1309 C C . PRO A 1 166 ? 12.740 -21.681 -12.786 1.00 40.47 166 PRO A C 1
ATOM 1311 O O . PRO A 1 166 ? 11.620 -22.184 -12.857 1.00 40.47 166 PRO A O 1
ATOM 1314 N N . ALA A 1 167 ? 13.378 -21.163 -13.835 1.00 46.69 167 ALA A N 1
ATOM 1315 C CA . ALA A 1 167 ? 12.908 -21.217 -15.214 1.00 46.69 167 ALA A CA 1
ATOM 1316 C C . ALA A 1 167 ? 13.017 -22.657 -15.749 1.00 46.69 167 ALA A C 1
ATOM 1318 O O . ALA A 1 167 ? 13.743 -22.918 -16.696 1.00 46.69 167 ALA A O 1
ATOM 1319 N N . ALA A 1 168 ? 12.363 -23.590 -15.065 1.00 46.28 168 ALA A N 1
ATOM 1320 C CA . ALA A 1 168 ? 12.467 -25.024 -15.253 1.00 46.28 168 ALA A CA 1
ATOM 1321 C C . ALA A 1 168 ? 11.082 -25.665 -15.115 1.00 46.28 168 ALA A C 1
ATOM 1323 O O . ALA A 1 168 ? 10.934 -26.640 -14.400 1.00 46.28 168 ALA A O 1
ATOM 1324 N N . ILE A 1 169 ? 10.058 -25.076 -15.735 1.00 50.00 169 ILE A N 1
ATOM 1325 C CA . ILE A 1 169 ? 8.840 -25.785 -16.149 1.00 50.00 169 ILE A CA 1
ATOM 1326 C C . ILE A 1 169 ? 8.363 -25.058 -17.404 1.00 50.00 169 ILE A C 1
ATOM 1328 O O . ILE A 1 169 ? 7.668 -24.055 -17.285 1.00 50.00 169 ILE A O 1
ATOM 1332 N N . LEU A 1 170 ? 8.872 -25.476 -18.562 1.00 46.84 170 LEU A N 1
ATOM 1333 C CA . LEU A 1 170 ? 8.353 -25.305 -19.929 1.00 46.84 170 LEU A CA 1
ATOM 1334 C C . LEU A 1 170 ? 9.542 -25.567 -20.863 1.00 46.84 170 LEU A C 1
ATOM 1336 O O . LEU A 1 170 ? 10.312 -24.653 -21.155 1.00 46.84 170 LEU A O 1
ATOM 1340 N N . GLY A 1 171 ? 9.735 -26.829 -21.251 1.00 42.47 171 GLY A N 1
ATOM 1341 C CA . GLY A 1 171 ? 10.775 -27.191 -22.213 1.00 42.47 171 GLY A CA 1
ATOM 1342 C C . GLY A 1 171 ? 10.925 -28.678 -22.521 1.00 42.47 171 GLY A C 1
ATOM 1343 O O . GLY A 1 171 ? 11.180 -28.983 -23.673 1.00 42.47 171 GLY A O 1
ATOM 1344 N N . ASP A 1 172 ? 10.699 -29.577 -21.558 1.00 45.56 172 ASP A N 1
ATOM 1345 C CA . ASP A 1 172 ? 10.866 -31.023 -21.779 1.00 45.56 172 ASP A CA 1
ATOM 1346 C C . ASP A 1 172 ? 9.544 -31.757 -21.543 1.00 45.56 172 ASP A C 1
ATOM 1348 O O . ASP A 1 172 ? 9.333 -32.295 -20.463 1.00 45.56 172 ASP A O 1
ATOM 1352 N N . PHE A 1 173 ? 8.642 -31.720 -22.525 1.00 47.16 173 PHE A N 1
ATOM 1353 C CA . PHE A 1 173 ? 7.618 -32.749 -22.752 1.00 47.16 173 PHE A CA 1
ATOM 1354 C C . PHE A 1 173 ? 7.227 -32.718 -24.240 1.00 47.16 173 PHE A C 1
ATOM 1356 O O . PHE A 1 173 ? 6.580 -31.769 -24.675 1.00 47.16 173 PHE A O 1
ATOM 1363 N N . ASP A 1 174 ? 7.699 -33.749 -24.951 1.00 42.41 174 ASP A N 1
ATOM 1364 C CA . ASP A 1 174 ? 7.165 -34.423 -26.151 1.00 42.41 174 ASP A CA 1
ATOM 1365 C C . ASP A 1 174 ? 6.772 -33.581 -27.387 1.00 42.41 174 ASP A C 1
ATOM 1367 O O . ASP A 1 174 ? 5.778 -32.858 -27.369 1.00 42.41 174 ASP A O 1
ATOM 1371 N N . GLU A 1 175 ? 7.511 -33.696 -28.502 1.00 38.75 175 GLU A N 1
ATOM 1372 C CA . GLU A 1 175 ? 7.377 -34.743 -29.549 1.00 38.75 175 GLU A CA 1
ATOM 1373 C C . GLU A 1 175 ? 8.528 -34.645 -30.575 1.00 38.75 175 GLU A C 1
ATOM 1375 O O . GLU A 1 175 ? 8.892 -33.508 -30.963 1.00 38.75 175 GLU A O 1
#

Secondary structure (DSSP, 8-state):
-HHHHHHHHHHTTS-HHHHHHHHHHHHHHTTSS-------------------------TTHHHHHHT---HHHHHHHHHT-SSHHHHHHHHHHHH-GGGGSTT-GGGGEESSS-STT-PEEPPHHHHHHHHHHHHHH-GGGGSHHHIIIIIIHHHHHHHSPPP---S-SSS-S--

Radius of gyration: 29.83 Å; Cα contacts (8 Å, |Δi|>4): 105; chains: 1; bounding box: 92×68×44 Å

pLDDT: mean 71.0, std 21.54, range [37.53, 97.31]

InterPro domains:
  IPR018379 BEN domain [PF10523] (86-162)
  IPR018379 BEN domain [PS51457] (50-166)
  IPR033583 BEN domain-containing protein 3 [PTHR28665] (58-170)

Sequence (175 aa):
MALMQEIASLKDLMSPIVMAMYNQTATSAAQLTAAQPTVAQPTHAQPIYVQPTYTPCPESEAIAYYALLSDSEVRMIRQASHGPGNFTARLTKRLYPELFTAANVRLYFNYHSGGRDKKQALSPRRKSAIRRFVVRHFPKMSDKHNWGHEGVAKINKLLHRPARAPAAILGDFDE

Mean predicted aligned error: 17.71 Å

Nearest PDB structures (foldseek):
  7v9i-assembly1_A  TM=9.038E-01  e=3.833E-06  Mus musculus
  7w27-assembly1_C  TM=8.824E-01  e=5.879E-06  Homo sapiens
  7v9h-assembly1_A  TM=8.935E-01  e=1.807E-05  Mus musculus
  7v9g-assembly2_G  TM=6.496E-01  e=1.534E-04  Mus musculus
  7v9g-assembly1_D  TM=6.490E-01  e=2.115E-04  Mus musculus